Protein AF-A0A455U3W3-F1 (afdb_monomer)

Secondary structure (DSSP, 8-state):
--GGGG--S-----SSTTGGGGEEEEEETTSS-EEEEEEEEE--GGGGS-TTT---SSTTTTHHHHHHH-SSTTS-S-EEEEEEEEEE-TTPPP-TT--EEEEEPP-

Nearest PDB structures (foldseek):
  6fw2-assembly1_A  TM=8.239E-01  e=2.633E-04  Homo sapiens

Organism: NCBI:txid115553

Foldseek 3Di:
DDPCLQVDPDDDDDPDPPPQVFFQKKAFPVRLWIKGFDFWDADDCSSQADPVPRDRPDPCPPFVVQQVVCPPVVDDGRTDDTDIDTPDNVVGDDDPPGDIDTDGDDD

InterPro domains:
  IPR005302 Molybdenum cofactor sulfurase, C-terminal [PF03473] (1-99)
  IPR005302 Molybdenum cofactor sulfurase, C-terminal [PS51340] (1-103)
  IPR011037 Pyruvate kinase-like, insert domain superfamily [SSF50800] (3-60)

Solvent-accessible surface area (backbone atoms only — not comparable to full-atom values): 6811 Å² total; per-residue (Å²): 135,69,70,72,53,72,64,67,93,75,87,82,89,73,98,50,89,71,55,68,80,45,40,41,31,42,28,36,73,88,64,61,32,30,32,36,48,74,45,75,30,73,64,59,75,70,48,29,40,39,90,89,76,72,43,60,88,48,86,67,36,56,47,56,60,31,39,73,65,40,88,51,79,94,54,94,61,24,55,63,67,70,40,69,44,81,76,43,43,90,89,57,85,84,60,93,83,70,55,71,46,71,42,62,61,83,130

pLDDT: mean 94.95, std 6.32, range [51.38, 98.38]

Sequence (107 aa):
MPMNRFRPNIVVESNEAWAEDRWVTLNEQNGAFQLALRKPCKRCKITTIDQHTAVVPVPAEPLKTLVELNTQPSLKGAYFGQNATLTAGVGSVIRVGDRLLAASRGV

Radius of gyration: 15.39 Å; Cα contacts (8 Å, |Δi|>4): 155; chains: 1; bounding box: 33×36×37 Å

Mean predicted aligned error: 3.28 Å

Structure (mmCIF, N/CA/C/O backbone):
data_AF-A0A455U3W3-F1
#
_entry.id   AF-A0A455U3W3-F1
#
loop_
_atom_site.group_PDB
_atom_site.id
_atom_site.type_symbol
_atom_site.label_atom_id
_atom_site.label_alt_id
_atom_site.label_comp_id
_atom_site.label_asym_id
_atom_site.label_entity_id
_atom_site.label_seq_id
_atom_site.pdbx_PDB_ins_code
_atom_site.Cartn_x
_atom_site.Cartn_y
_atom_site.Cartn_z
_atom_site.occupancy
_atom_site.B_iso_or_equiv
_atom_site.auth_seq_id
_atom_site.auth_comp_id
_atom_site.auth_asym_id
_atom_site.auth_atom_id
_atom_site.pdbx_PDB_model_num
ATOM 1 N N . MET A 1 1 ? -2.150 -3.587 -16.193 1.00 81.25 1 MET A N 1
ATOM 2 C CA . MET A 1 1 ? -1.429 -4.583 -15.364 1.00 81.25 1 MET A CA 1
ATOM 3 C C . MET A 1 1 ? -2.286 -4.917 -14.146 1.00 81.25 1 MET A C 1
ATOM 5 O O . MET A 1 1 ? -2.835 -3.981 -13.578 1.00 81.25 1 MET A O 1
ATOM 9 N N . PRO A 1 2 ? -2.444 -6.195 -13.763 1.00 91.00 2 PRO A N 1
ATOM 10 C CA . PRO A 1 2 ? -3.311 -6.588 -12.648 1.00 91.00 2 PRO A CA 1
ATOM 11 C C . PRO A 1 2 ? -2.708 -6.272 -11.267 1.00 91.00 2 PRO A C 1
ATOM 13 O O . PRO A 1 2 ? -1.489 -6.285 -11.085 1.00 91.00 2 PRO A O 1
ATOM 16 N N . MET A 1 3 ? -3.573 -6.034 -10.273 1.00 93.44 3 MET A N 1
ATOM 17 C CA . MET A 1 3 ? -3.184 -5.653 -8.905 1.00 93.44 3 MET A CA 1
ATOM 18 C C . MET A 1 3 ? -2.389 -6.746 -8.169 1.00 93.44 3 MET A C 1
ATOM 20 O O . MET A 1 3 ? -1.509 -6.452 -7.356 1.00 93.44 3 MET A O 1
ATOM 24 N N . ASN A 1 4 ? -2.633 -8.019 -8.498 1.00 91.94 4 ASN A N 1
ATOM 25 C CA . ASN A 1 4 ? -1.896 -9.157 -7.940 1.00 91.94 4 ASN A CA 1
ATOM 26 C C . ASN A 1 4 ? -0.378 -9.071 -8.194 1.00 91.94 4 ASN A C 1
ATOM 28 O O . ASN A 1 4 ? 0.391 -9.644 -7.418 1.00 91.94 4 ASN A O 1
ATOM 32 N N . ARG A 1 5 ? 0.078 -8.297 -9.197 1.00 93.44 5 ARG A N 1
ATOM 33 C CA . ARG A 1 5 ? 1.503 -8.035 -9.447 1.00 93.44 5 ARG A CA 1
ATOM 34 C C . ARG A 1 5 ? 2.197 -7.414 -8.232 1.00 93.44 5 ARG A C 1
ATOM 36 O O . ARG A 1 5 ? 3.359 -7.721 -7.977 1.00 93.44 5 ARG A O 1
ATOM 43 N N . PHE A 1 6 ? 1.481 -6.605 -7.452 1.00 95.62 6 PHE A N 1
ATOM 44 C CA . PHE A 1 6 ? 1.993 -5.938 -6.251 1.00 95.62 6 PHE A CA 1
ATOM 45 C C . PHE A 1 6 ? 1.790 -6.740 -4.960 1.00 95.62 6 PHE A C 1
ATOM 47 O O . PHE A 1 6 ? 2.200 -6.284 -3.891 1.00 95.62 6 PHE A O 1
ATOM 54 N N . ARG A 1 7 ? 1.183 -7.932 -5.055 1.00 95.69 7 ARG A N 1
ATOM 55 C CA . ARG A 1 7 ? 0.950 -8.870 -3.946 1.00 95.69 7 ARG A CA 1
ATOM 56 C C . ARG A 1 7 ? 0.312 -8.228 -2.693 1.00 95.69 7 ARG A C 1
ATOM 58 O O . ARG A 1 7 ? 0.829 -8.440 -1.595 1.00 95.69 7 ARG A O 1
ATOM 65 N N . PRO A 1 8 ? -0.759 -7.420 -2.818 1.00 97.12 8 PRO A N 1
ATOM 66 C CA . PRO A 1 8 ? -1.448 -6.896 -1.643 1.00 97.12 8 PRO A CA 1
ATOM 67 C C . PRO A 1 8 ? -2.228 -8.002 -0.921 1.00 97.12 8 PRO A C 1
ATOM 69 O O . PRO A 1 8 ? -2.616 -8.998 -1.529 1.00 97.12 8 PRO A O 1
ATOM 72 N N . ASN A 1 9 ? -2.501 -7.792 0.367 1.00 97.06 9 ASN A N 1
ATOM 73 C CA . ASN A 1 9 ? -3.459 -8.609 1.117 1.00 97.06 9 ASN A CA 1
ATOM 74 C C . ASN A 1 9 ? -4.877 -8.030 1.055 1.00 97.06 9 ASN A C 1
ATOM 76 O O . ASN A 1 9 ? -5.842 -8.781 0.999 1.00 97.06 9 ASN A O 1
ATOM 80 N N . ILE A 1 10 ? -4.991 -6.699 1.060 1.00 96.75 10 ILE A N 1
ATOM 81 C CA . ILE A 1 10 ? -6.253 -5.958 1.024 1.00 96.75 10 ILE A CA 1
ATOM 82 C C . ILE A 1 10 ? -6.150 -4.938 -0.108 1.00 96.75 10 ILE A C 1
ATOM 84 O O . ILE A 1 10 ? -5.145 -4.235 -0.221 1.00 96.75 10 ILE A O 1
ATOM 88 N N . VAL A 1 11 ? -7.183 -4.876 -0.945 1.00 97.19 11 VAL A N 1
ATOM 89 C CA . VAL A 1 11 ? -7.341 -3.861 -1.990 1.00 97.19 11 VAL A CA 1
ATOM 90 C C . VAL A 1 11 ? -8.555 -3.026 -1.620 1.00 97.19 11 VAL A C 1
ATOM 92 O O . VAL A 1 11 ? -9.624 -3.577 -1.372 1.00 97.19 11 VAL A O 1
ATOM 95 N N . VAL A 1 12 ? -8.368 -1.711 -1.552 1.00 96.44 12 VAL A N 1
ATOM 96 C CA . VAL A 1 12 ? -9.415 -0.754 -1.187 1.00 96.44 12 VAL A CA 1
ATOM 97 C C . VAL A 1 12 ? -9.798 0.028 -2.434 1.00 96.44 12 VAL A C 1
ATOM 99 O O . VAL A 1 12 ? -8.930 0.567 -3.119 1.00 96.44 12 VAL A O 1
ATOM 102 N N . GLU A 1 13 ? -11.090 0.072 -2.737 1.00 96.19 13 GLU A N 1
ATOM 103 C CA . GLU A 1 13 ? -11.626 0.928 -3.791 1.00 96.19 13 GLU A CA 1
ATOM 104 C C . GLU A 1 13 ? -11.708 2.376 -3.292 1.00 96.19 13 GLU A C 1
ATOM 106 O O . GLU A 1 13 ? -12.148 2.634 -2.170 1.00 96.19 13 GLU A O 1
ATOM 111 N N . SER A 1 14 ? -11.272 3.329 -4.117 1.00 94.06 14 SER A N 1
ATOM 112 C CA . SER A 1 14 ? -11.391 4.758 -3.827 1.00 94.06 14 SER A CA 1
ATOM 113 C C . SER A 1 14 ? -11.493 5.571 -5.119 1.00 94.06 14 SER A C 1
ATOM 115 O O . SER A 1 14 ? -11.069 5.112 -6.179 1.00 94.06 14 SER A O 1
ATOM 117 N N . ASN A 1 15 ? -12.037 6.785 -5.021 1.00 94.38 15 ASN A N 1
ATOM 118 C CA . ASN A 1 15 ? -12.241 7.680 -6.167 1.00 94.38 15 ASN A CA 1
ATOM 119 C C . ASN A 1 15 ? -11.017 8.554 -6.489 1.00 94.38 15 ASN A C 1
ATOM 121 O O . ASN A 1 15 ? -11.061 9.346 -7.426 1.00 94.38 15 ASN A O 1
ATOM 125 N N . GLU A 1 16 ? -9.943 8.448 -5.707 1.00 94.31 16 GLU A N 1
ATOM 126 C CA . GLU A 1 16 ? -8.746 9.272 -5.849 1.00 94.31 16 GLU A CA 1
ATOM 127 C C . GLU A 1 16 ? -7.511 8.382 -5.956 1.00 94.31 16 GLU A C 1
ATOM 129 O O . GLU A 1 16 ? -7.305 7.460 -5.167 1.00 94.31 16 GLU A O 1
ATOM 134 N N . ALA A 1 17 ? -6.672 8.658 -6.951 1.00 93.25 17 ALA A N 1
ATOM 135 C CA . ALA A 1 17 ? -5.439 7.914 -7.130 1.00 93.25 17 ALA A CA 1
ATOM 136 C C . ALA A 1 17 ? -4.479 8.184 -5.959 1.00 93.25 17 ALA A C 1
ATOM 138 O O . ALA A 1 17 ? -4.286 9.331 -5.560 1.00 93.25 17 ALA A O 1
ATOM 139 N N . TRP A 1 18 ? -3.873 7.120 -5.425 1.00 93.62 18 TRP A N 1
ATOM 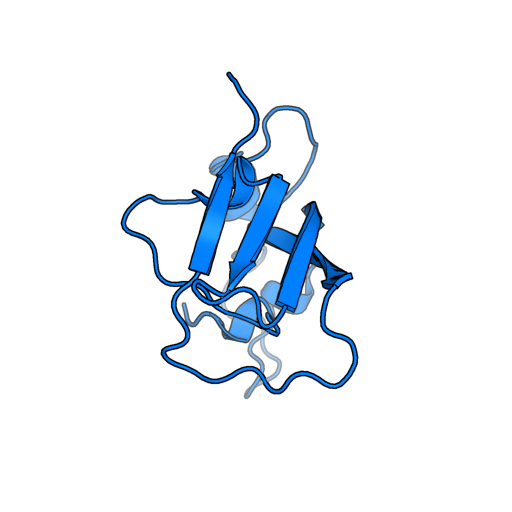140 C CA . TRP A 1 18 ? -2.936 7.174 -4.293 1.00 93.62 18 TRP A CA 1
ATOM 141 C C . TRP A 1 18 ? -3.518 7.781 -3.011 1.00 93.62 18 TRP A C 1
ATOM 143 O O . TRP A 1 18 ? -2.775 8.294 -2.172 1.00 93.6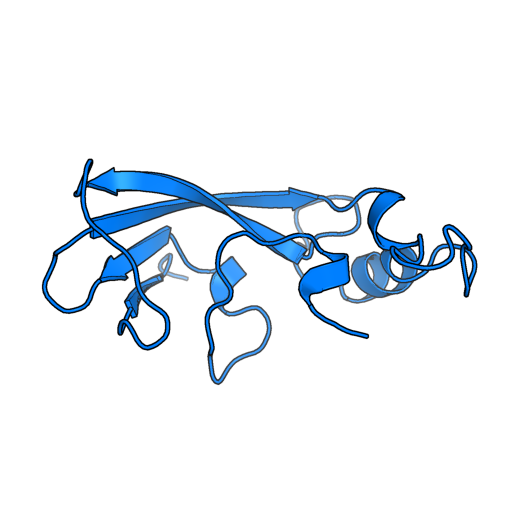2 18 TRP A O 1
ATOM 153 N N . ALA A 1 19 ? -4.841 7.715 -2.822 1.00 94.69 19 ALA A N 1
ATOM 154 C CA . ALA A 1 19 ? -5.492 8.200 -1.608 1.00 94.69 19 ALA A CA 1
ATOM 155 C C . ALA A 1 19 ? -4.854 7.618 -0.331 1.00 94.69 19 ALA A C 1
ATOM 157 O O . ALA A 1 19 ? -4.744 8.319 0.680 1.00 94.69 19 ALA A O 1
ATOM 158 N N . GLU A 1 20 ? -4.368 6.374 -0.399 1.00 94.94 20 GLU A N 1
ATOM 159 C CA . GLU A 1 20 ? -3.728 5.673 0.709 1.00 94.94 20 GLU A CA 1
ATOM 160 C C . GLU A 1 20 ? -2.458 6.334 1.235 1.00 94.94 20 GLU A C 1
ATOM 162 O O . GLU A 1 20 ? -2.118 6.156 2.405 1.00 94.94 20 GLU A O 1
ATOM 167 N N . ASP A 1 21 ? -1.787 7.144 0.419 1.00 93.88 21 ASP A N 1
ATOM 168 C CA . ASP A 1 21 ? -0.548 7.815 0.800 1.00 93.88 21 ASP A CA 1
ATOM 169 C C . ASP A 1 21 ? -0.769 8.883 1.885 1.00 93.88 21 ASP A C 1
ATOM 171 O O . ASP A 1 21 ? 0.170 9.249 2.596 1.00 93.88 21 ASP A O 1
ATOM 175 N N . ARG A 1 22 ? -2.017 9.338 2.070 1.00 93.25 22 ARG A N 1
ATOM 176 C CA . ARG A 1 22 ? -2.402 10.328 3.090 1.00 93.25 22 ARG A CA 1
ATOM 177 C C . ARG A 1 22 ? -3.097 9.718 4.307 1.00 93.25 22 ARG A C 1
ATOM 179 O O . ARG A 1 22 ? -3.328 10.429 5.289 1.00 93.25 22 ARG A O 1
ATOM 186 N N . TRP A 1 23 ? -3.443 8.432 4.273 1.00 95.50 23 TRP A N 1
ATOM 187 C CA . TRP A 1 23 ? -4.179 7.790 5.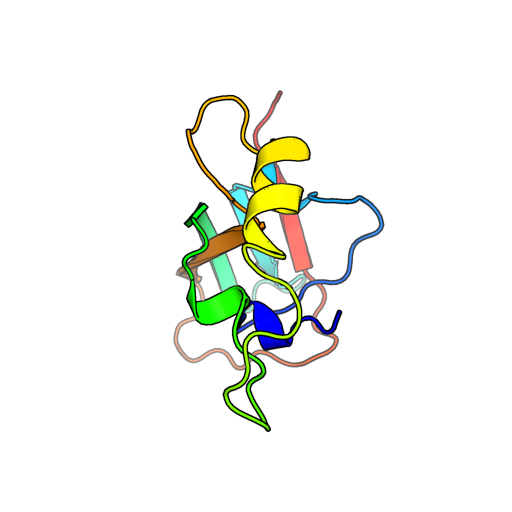360 1.00 95.50 23 TRP A CA 1
ATOM 188 C C . TRP A 1 23 ? -3.277 7.500 6.569 1.00 95.50 23 TRP A C 1
ATOM 190 O O . TRP A 1 23 ? -2.116 7.109 6.453 1.00 95.50 23 TRP A O 1
ATOM 200 N N . VAL A 1 24 ? -3.836 7.677 7.762 1.00 96.88 24 VAL A N 1
ATOM 201 C CA . VAL A 1 24 ? -3.254 7.286 9.055 1.00 96.88 24 VAL A CA 1
ATOM 202 C C . VAL A 1 24 ? -3.873 5.984 9.526 1.00 96.88 24 VAL A C 1
ATOM 204 O O . VAL A 1 24 ? -3.158 5.071 9.939 1.00 96.88 24 VAL A O 1
ATOM 207 N N . THR A 1 25 ? -5.199 5.885 9.452 1.00 97.69 25 THR A N 1
ATOM 208 C CA . THR A 1 25 ? -5.941 4.684 9.833 1.00 97.69 25 THR A CA 1
ATOM 209 C C . THR A 1 25 ? -7.042 4.375 8.832 1.00 97.69 25 THR A C 1
ATOM 211 O O . THR A 1 25 ? -7.585 5.269 8.186 1.00 97.69 25 THR A O 1
ATOM 214 N N . LEU A 1 26 ? -7.369 3.091 8.726 1.00 97.50 26 LEU A N 1
ATOM 215 C CA . LEU A 1 26 ? -8.577 2.575 8.098 1.00 97.50 26 LEU A CA 1
ATOM 216 C C . LEU A 1 26 ? -9.395 1.884 9.181 1.00 97.50 26 LEU A C 1
ATOM 218 O O . LEU A 1 26 ? -8.929 0.933 9.810 1.00 97.50 26 LEU A O 1
ATOM 222 N N . ASN A 1 27 ? -10.600 2.385 9.404 1.00 97.81 27 ASN A N 1
ATOM 223 C CA . ASN A 1 27 ? -11.535 1.873 10.395 1.00 97.81 27 ASN A CA 1
ATOM 224 C C . ASN A 1 27 ? -12.672 1.196 9.651 1.00 97.81 27 ASN A C 1
ATOM 226 O O . ASN A 1 27 ? -13.188 1.772 8.696 1.00 97.81 27 ASN A O 1
ATOM 230 N N . GLU A 1 28 ? -13.083 0.007 10.071 1.00 97.62 28 GLU A N 1
ATOM 231 C CA . GLU A 1 28 ? -14.355 -0.531 9.595 1.00 97.62 28 GLU A CA 1
ATOM 232 C C . GLU A 1 28 ? -15.499 0.360 10.104 1.00 97.62 28 GLU A C 1
ATOM 234 O O . GLU A 1 28 ? -15.446 0.862 11.229 1.00 97.62 28 GLU A O 1
ATOM 239 N N . GLN A 1 29 ? -16.495 0.618 9.254 1.00 96.88 29 GLN A N 1
ATOM 240 C CA . GLN A 1 29 ? -17.548 1.611 9.490 1.00 96.88 29 GLN A CA 1
ATOM 241 C C . GLN A 1 29 ? -18.305 1.408 10.813 1.00 96.88 29 GLN A C 1
ATOM 243 O O . GLN A 1 29 ? -18.694 2.392 11.440 1.00 96.88 29 GLN A O 1
ATOM 248 N N . ASN A 1 30 ? -18.498 0.160 11.243 1.00 95.75 30 ASN A N 1
ATOM 249 C CA . ASN A 1 30 ? -19.199 -0.199 12.476 1.00 95.75 30 ASN A CA 1
ATOM 250 C C . ASN A 1 30 ? -18.246 -0.468 13.654 1.00 95.75 30 ASN A C 1
ATOM 252 O O . ASN A 1 30 ? -18.685 -0.885 14.725 1.00 95.75 30 ASN A O 1
ATOM 256 N N . GLY A 1 31 ? -16.944 -0.225 13.478 1.00 95.88 31 GLY A N 1
ATOM 257 C CA . GLY A 1 31 ? -15.933 -0.363 14.521 1.00 95.88 31 GLY A CA 1
ATOM 258 C C . GLY A 1 31 ? -15.433 -1.792 14.749 1.00 95.88 31 GLY A C 1
ATOM 259 O O . GLY A 1 31 ? -14.810 -2.045 15.779 1.00 95.88 31 GLY A O 1
ATOM 260 N N . ALA A 1 32 ? -15.663 -2.729 13.821 1.00 97.56 32 ALA A N 1
ATOM 261 C CA . ALA A 1 32 ? -15.257 -4.127 14.003 1.00 97.56 32 ALA A CA 1
ATOM 262 C C . ALA A 1 32 ? -13.730 -4.322 14.069 1.00 97.56 32 ALA A C 1
ATOM 264 O O . ALA A 1 32 ? -13.240 -5.226 14.753 1.00 97.56 32 ALA A O 1
ATOM 265 N N . PHE A 1 33 ? -12.965 -3.504 13.344 1.00 98.12 33 PHE A N 1
ATOM 266 C CA . PHE A 1 33 ? -11.504 -3.512 13.374 1.00 98.12 33 PHE A CA 1
ATOM 267 C C . PHE A 1 33 ? -10.920 -2.159 12.960 1.00 98.12 33 PHE A C 1
ATOM 269 O O . PHE A 1 33 ? -11.580 -1.332 12.326 1.00 98.12 33 PHE A O 1
ATOM 276 N N . GLN A 1 34 ? -9.641 -1.965 13.282 1.00 98.38 34 GLN A N 1
ATOM 277 C CA . GLN A 1 34 ? -8.860 -0.812 12.846 1.00 98.38 34 GLN A CA 1
ATOM 278 C C . GLN A 1 34 ? -7.476 -1.247 12.363 1.00 98.38 34 GLN A C 1
ATOM 280 O O . GLN A 1 34 ? -6.763 -1.989 13.042 1.00 98.38 34 GLN A O 1
ATOM 285 N N . LEU A 1 35 ? -7.079 -0.731 11.201 1.00 98.31 35 LEU A N 1
ATOM 286 C CA . LEU A 1 35 ? -5.735 -0.847 10.651 1.00 98.31 35 LEU A CA 1
ATOM 287 C C . LEU A 1 35 ? -5.036 0.511 10.726 1.00 98.31 35 LEU A C 1
ATOM 289 O O . LEU A 1 35 ? -5.540 1.501 10.201 1.00 98.31 35 LEU A O 1
ATOM 293 N N . ALA A 1 36 ? -3.846 0.559 11.317 1.00 98.06 36 ALA A N 1
ATOM 294 C CA . ALA A 1 36 ? -2.972 1.726 11.245 1.00 98.06 36 ALA A CA 1
ATOM 295 C C . ALA A 1 36 ? -1.995 1.587 10.073 1.00 98.06 36 ALA A C 1
ATOM 297 O O . ALA A 1 36 ? -1.247 0.607 10.000 1.00 98.06 36 ALA A O 1
ATOM 298 N N . LEU A 1 37 ? -1.962 2.582 9.184 1.00 97.19 37 LEU A N 1
ATOM 299 C CA . LEU A 1 37 ? -1.006 2.659 8.084 1.00 97.19 37 LEU A CA 1
ATOM 300 C C . LEU A 1 37 ? 0.340 3.135 8.632 1.00 97.19 37 LEU A C 1
ATOM 302 O O . LEU A 1 37 ? 0.444 4.166 9.297 1.00 97.19 37 LEU A O 1
ATOM 306 N N . ARG A 1 38 ? 1.388 2.347 8.389 1.00 95.75 38 ARG A N 1
ATOM 307 C CA . ARG A 1 38 ? 2.711 2.554 8.988 1.00 95.75 38 ARG A CA 1
ATOM 308 C C . ARG A 1 38 ? 3.680 3.235 8.044 1.00 95.75 38 ARG A C 1
ATOM 310 O O . ARG A 1 38 ? 4.336 4.196 8.434 1.00 95.75 38 ARG A O 1
ATOM 317 N N . LYS A 1 39 ? 3.821 2.702 6.832 1.00 95.06 39 LYS A N 1
ATOM 318 C CA . LYS A 1 39 ? 4.798 3.203 5.863 1.00 95.06 39 LYS A CA 1
ATOM 319 C C . LYS A 1 39 ? 4.444 2.821 4.424 1.00 95.06 39 LYS A C 1
ATOM 321 O O . LYS A 1 39 ? 3.980 1.689 4.213 1.00 95.06 39 LYS A O 1
ATOM 326 N N . PRO A 1 40 ? 4.815 3.664 3.446 1.00 97.12 40 PRO A N 1
ATOM 327 C CA . PRO A 1 40 ? 4.756 3.309 2.036 1.00 97.12 40 PRO A CA 1
ATOM 328 C C . PRO A 1 40 ? 5.539 2.028 1.743 1.00 97.12 40 PRO A C 1
ATOM 330 O O . PRO A 1 40 ? 6.609 1.774 2.312 1.00 97.12 40 PRO A O 1
ATOM 333 N N . CYS A 1 41 ? 5.010 1.190 0.855 1.00 97.69 41 CYS A N 1
ATOM 334 C CA . CYS A 1 41 ? 5.650 -0.061 0.477 1.00 97.69 41 CYS A CA 1
ATOM 335 C C . CYS A 1 41 ? 6.601 0.157 -0.703 1.00 97.69 41 CYS A C 1
ATOM 337 O O . CYS A 1 41 ? 6.173 0.352 -1.844 1.00 97.69 41 CYS A O 1
ATOM 339 N N . LYS A 1 42 ? 7.910 0.109 -0.423 1.00 97.56 42 LYS A N 1
ATOM 340 C CA . LYS A 1 42 ? 8.938 0.128 -1.467 1.00 97.56 42 LYS A CA 1
ATOM 341 C C . LYS A 1 42 ? 8.850 -1.153 -2.287 1.00 97.56 42 LYS A C 1
ATOM 343 O O . LYS A 1 42 ? 8.917 -2.253 -1.736 1.00 97.56 42 LYS A O 1
ATOM 348 N N . ARG A 1 43 ? 8.731 -1.018 -3.603 1.00 97.81 43 ARG A N 1
ATOM 349 C CA . ARG A 1 43 ? 8.617 -2.152 -4.520 1.00 97.81 43 ARG A CA 1
ATOM 350 C C . ARG A 1 43 ? 9.990 -2.625 -4.978 1.00 97.81 43 ARG A C 1
ATOM 352 O O . ARG A 1 43 ? 10.920 -1.841 -5.156 1.00 97.81 43 ARG A O 1
ATOM 359 N N . CYS A 1 44 ? 10.119 -3.940 -5.112 1.00 95.38 44 CYS A N 1
ATOM 360 C CA . CYS A 1 44 ? 11.336 -4.616 -5.546 1.00 95.38 44 CYS A CA 1
ATOM 361 C C . CYS A 1 44 ? 11.097 -5.337 -6.876 1.00 95.38 44 CYS A C 1
ATOM 363 O O . CYS A 1 44 ? 9.967 -5.411 -7.356 1.00 95.38 44 CYS A O 1
ATOM 365 N N . LYS A 1 45 ? 12.154 -5.935 -7.442 1.00 95.88 45 LYS A N 1
ATOM 366 C CA . LYS A 1 45 ? 12.120 -6.627 -8.744 1.00 95.88 45 LYS A CA 1
ATOM 367 C C . LYS A 1 45 ? 11.027 -7.690 -8.891 1.00 95.88 45 LYS A C 1
ATOM 369 O O . LYS A 1 45 ? 10.671 -8.038 -10.003 1.00 95.88 45 LYS A O 1
ATOM 374 N N . ILE A 1 46 ? 10.475 -8.211 -7.795 1.00 95.69 46 ILE A N 1
ATOM 375 C CA . ILE A 1 46 ? 9.395 -9.204 -7.855 1.00 95.69 46 ILE A CA 1
ATOM 376 C C . ILE A 1 46 ? 8.183 -8.674 -8.632 1.00 95.69 46 ILE A C 1
ATOM 378 O O . ILE A 1 46 ? 7.518 -9.444 -9.317 1.00 95.69 46 ILE A O 1
ATOM 382 N N . THR A 1 47 ? 7.923 -7.364 -8.608 1.00 96.06 47 THR A N 1
ATOM 383 C CA . THR A 1 47 ? 6.820 -6.774 -9.378 1.00 96.06 47 THR A CA 1
ATOM 384 C C . THR A 1 47 ? 7.074 -6.746 -10.887 1.00 96.06 47 THR A C 1
ATOM 386 O O . THR A 1 47 ? 6.143 -6.459 -11.630 1.00 96.06 47 THR A O 1
ATOM 389 N N . THR A 1 48 ? 8.295 -7.021 -11.362 1.00 96.06 48 THR A N 1
ATOM 390 C CA . THR A 1 48 ? 8.625 -7.058 -12.800 1.00 96.06 48 THR A CA 1
ATOM 391 C C . THR A 1 48 ? 8.452 -8.449 -13.408 1.00 96.06 48 THR A C 1
ATOM 393 O O . THR A 1 48 ? 8.581 -8.613 -14.617 1.00 96.06 48 THR A O 1
ATOM 396 N N . ILE A 1 49 ? 8.192 -9.462 -12.578 1.00 94.69 49 ILE A N 1
ATOM 397 C CA . ILE A 1 49 ? 8.118 -10.864 -12.987 1.00 94.69 49 ILE A CA 1
ATOM 398 C C . ILE A 1 49 ? 6.655 -11.241 -13.197 1.00 94.69 49 ILE A C 1
ATOM 400 O O . ILE A 1 49 ? 5.792 -10.973 -12.351 1.00 94.69 49 ILE A O 1
ATOM 404 N N . ASP A 1 50 ? 6.371 -11.885 -14.323 1.00 92.69 50 ASP A N 1
ATOM 405 C CA . ASP A 1 50 ? 5.084 -12.511 -14.534 1.00 92.69 50 ASP A CA 1
ATOM 406 C C . ASP A 1 50 ? 4.898 -13.732 -13.628 1.00 92.69 50 ASP A C 1
ATOM 408 O O . ASP A 1 50 ? 5.715 -14.647 -13.630 1.00 92.69 50 ASP A O 1
ATOM 412 N N . GLN A 1 51 ? 3.830 -13.746 -12.827 1.00 91.12 51 GLN A N 1
ATOM 413 C CA . GLN A 1 51 ? 3.627 -14.788 -11.816 1.00 91.12 51 GLN A CA 1
ATOM 414 C C . GLN A 1 51 ? 3.245 -16.145 -12.418 1.00 91.12 51 GLN A C 1
ATOM 416 O O . GLN A 1 51 ? 3.416 -17.155 -11.743 1.00 91.12 51 GLN A O 1
ATOM 421 N N . HIS A 1 52 ? 2.742 -16.181 -13.655 1.00 92.25 52 HIS A N 1
ATOM 422 C CA . HIS A 1 52 ? 2.373 -17.424 -14.325 1.00 92.25 52 HIS A CA 1
ATOM 423 C C . HIS A 1 52 ? 3.520 -17.975 -15.168 1.00 92.25 52 HIS A C 1
ATOM 425 O O . HIS A 1 52 ? 3.720 -19.185 -15.195 1.00 92.25 52 HIS A O 1
ATOM 431 N N . THR A 1 53 ? 4.283 -17.106 -15.837 1.00 94.44 53 THR A N 1
ATOM 432 C CA . THR A 1 53 ? 5.331 -17.543 -16.779 1.00 94.44 53 THR A CA 1
ATOM 433 C C . THR A 1 53 ? 6.752 -17.434 -16.233 1.00 94.44 53 THR A C 1
ATOM 435 O O . THR A 1 53 ? 7.678 -17.939 -16.859 1.00 94.44 53 THR A O 1
ATOM 438 N N . ALA A 1 54 ? 6.948 -16.767 -15.091 1.00 95.12 54 ALA A N 1
ATOM 439 C CA . ALA A 1 54 ? 8.252 -16.416 -14.520 1.00 95.12 54 ALA A CA 1
ATOM 440 C C . ALA A 1 54 ? 9.145 -15.536 -15.424 1.00 95.12 54 ALA A C 1
ATOM 442 O O . ALA A 1 54 ? 10.314 -15.305 -15.112 1.00 95.12 54 ALA A O 1
ATOM 443 N N . VAL A 1 55 ? 8.602 -14.998 -16.519 1.00 96.06 55 VAL A N 1
ATOM 444 C CA . VAL A 1 55 ? 9.319 -14.116 -17.448 1.00 96.06 55 VAL A CA 1
ATOM 445 C C . VAL A 1 55 ? 9.235 -12.667 -16.975 1.00 96.06 55 VAL A C 1
ATOM 447 O O . VAL A 1 55 ? 8.258 -12.264 -16.350 1.00 96.06 55 VAL A O 1
ATOM 450 N N . VAL A 1 56 ? 10.247 -11.861 -17.299 1.00 96.50 56 VAL A N 1
ATOM 451 C CA . VAL A 1 56 ? 10.185 -10.395 -17.203 1.00 96.50 56 VAL A CA 1
ATOM 452 C C . VAL A 1 56 ? 9.727 -9.855 -18.563 1.00 96.50 56 VAL A C 1
ATOM 454 O O . VAL A 1 56 ? 10.533 -9.861 -19.491 1.00 96.50 56 VAL A O 1
ATOM 457 N N . PRO A 1 57 ? 8.459 -9.422 -18.728 1.00 93.50 57 PRO A N 1
ATOM 458 C CA . PRO A 1 57 ? 7.928 -9.075 -20.050 1.00 93.50 57 PRO A CA 1
ATOM 459 C C . PRO A 1 57 ? 8.552 -7.798 -20.612 1.00 93.50 57 PRO A C 1
ATOM 461 O O . PRO A 1 57 ? 8.784 -7.690 -21.811 1.00 93.50 57 PRO A O 1
ATOM 464 N N . VAL A 1 58 ? 8.819 -6.831 -19.730 1.00 95.38 58 VAL A N 1
ATOM 465 C CA . VAL A 1 58 ? 9.445 -5.552 -20.063 1.00 95.38 58 VAL A CA 1
ATOM 466 C C . VAL A 1 58 ? 10.534 -5.271 -19.025 1.00 95.38 58 VAL A C 1
ATOM 468 O O . VAL A 1 58 ? 10.233 -5.249 -17.827 1.00 95.38 58 VAL A O 1
ATOM 471 N N . PRO A 1 59 ? 11.799 -5.080 -19.439 1.00 95.75 59 PRO A N 1
ATOM 472 C CA . PRO A 1 59 ? 12.888 -4.786 -18.515 1.00 95.75 59 PRO A CA 1
ATOM 473 C C . PRO A 1 59 ? 12.590 -3.569 -17.632 1.00 95.75 59 PRO A C 1
ATOM 475 O O . PRO A 1 59 ? 12.115 -2.547 -18.113 1.00 95.75 59 PRO A O 1
ATOM 478 N N . ALA A 1 60 ? 12.896 -3.684 -16.337 1.00 95.62 60 ALA A N 1
ATOM 479 C CA . ALA A 1 60 ? 12.711 -2.650 -15.309 1.00 95.62 60 ALA A CA 1
ATOM 480 C C . ALA A 1 60 ? 11.265 -2.176 -15.033 1.00 95.62 60 ALA A C 1
ATOM 482 O O . ALA A 1 60 ? 11.058 -1.454 -14.056 1.00 95.62 60 ALA A O 1
ATOM 483 N N . GLU A 1 61 ? 10.254 -2.605 -15.790 1.00 96.81 61 GLU A N 1
ATOM 484 C CA . GLU A 1 61 ? 8.857 -2.245 -15.520 1.00 96.81 61 GLU A CA 1
ATOM 485 C C . GLU A 1 61 ? 8.181 -3.229 -14.560 1.00 96.81 61 GLU A C 1
ATOM 487 O O . GLU A 1 61 ? 8.430 -4.433 -14.639 1.00 96.81 61 GLU A O 1
ATOM 492 N N . PRO A 1 62 ? 7.317 -2.761 -13.637 1.00 96.69 62 PRO A N 1
ATOM 493 C CA . PRO A 1 62 ? 6.770 -1.401 -13.505 1.00 96.69 62 PRO A CA 1
ATOM 494 C C . PRO A 1 62 ? 7.606 -0.455 -12.618 1.00 96.69 62 PRO A C 1
ATOM 496 O O . PRO A 1 62 ? 7.127 0.604 -12.218 1.00 96.69 62 PRO A O 1
ATOM 499 N N . LEU A 1 63 ? 8.821 -0.842 -12.209 1.00 97.88 63 LEU A N 1
ATOM 500 C CA . LEU A 1 63 ? 9.592 -0.067 -11.229 1.00 97.88 63 LEU A CA 1
ATOM 501 C C . LEU A 1 63 ? 10.030 1.289 -11.778 1.00 97.88 63 LEU A C 1
ATOM 503 O O . LEU A 1 63 ? 9.982 2.267 -11.037 1.00 97.88 63 LEU A O 1
ATOM 507 N N . LYS A 1 64 ? 10.432 1.350 -13.051 1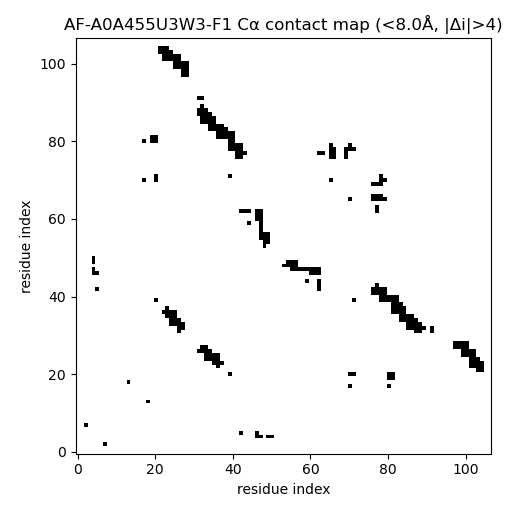.00 97.94 64 LYS A N 1
ATOM 508 C CA . LYS A 1 64 ? 10.797 2.607 -13.708 1.00 97.94 64 LYS A CA 1
ATOM 509 C C . LYS A 1 64 ? 9.612 3.578 -13.719 1.00 97.94 64 LYS A C 1
ATOM 511 O O . LYS A 1 64 ? 9.753 4.680 -13.197 1.00 97.94 64 LYS A O 1
ATOM 516 N N . THR A 1 65 ? 8.439 3.130 -14.169 1.00 97.31 65 THR A N 1
ATOM 517 C CA . THR A 1 65 ? 7.213 3.945 -14.137 1.00 97.31 65 THR A CA 1
ATOM 518 C C . THR A 1 65 ? 6.888 4.447 -12.723 1.00 97.31 65 THR A C 1
ATOM 520 O O . THR A 1 65 ? 6.588 5.620 -12.530 1.00 97.31 65 THR A O 1
ATOM 523 N N . LEU A 1 66 ? 6.979 3.593 -11.696 1.00 97.38 66 LEU A N 1
ATOM 524 C CA . LEU A 1 66 ? 6.702 4.010 -10.313 1.00 97.38 66 LEU A CA 1
ATOM 525 C C . LEU A 1 66 ? 7.693 5.055 -9.778 1.00 97.38 66 LEU A C 1
ATOM 527 O O . LEU A 1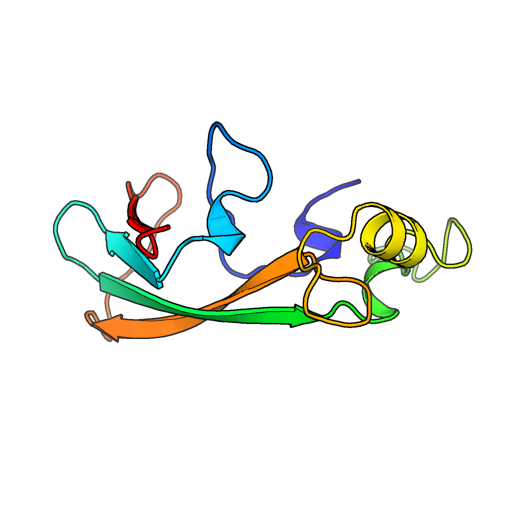 66 ? 7.303 5.897 -8.972 1.00 97.38 66 LEU A O 1
ATOM 531 N N . VAL A 1 67 ? 8.962 5.000 -10.195 1.00 97.81 67 VAL A N 1
ATOM 532 C CA . VAL A 1 67 ? 9.949 6.038 -9.855 1.00 97.81 67 VAL A CA 1
ATOM 533 C C . VAL A 1 67 ? 9.582 7.362 -10.520 1.00 97.81 67 VAL A C 1
ATOM 535 O O . VAL A 1 67 ? 9.659 8.397 -9.868 1.00 97.81 67 VAL A O 1
ATOM 538 N N . GLU A 1 68 ? 9.164 7.333 -11.785 1.00 97.62 68 GLU A N 1
ATOM 539 C CA . GLU A 1 68 ? 8.769 8.530 -12.537 1.00 97.62 68 GLU A CA 1
ATOM 540 C C . GLU A 1 68 ? 7.500 9.183 -11.969 1.00 97.62 68 GLU A C 1
ATOM 542 O O . GLU A 1 68 ? 7.439 10.406 -11.868 1.00 97.62 68 GLU A O 1
ATOM 547 N N . LEU A 1 69 ? 6.522 8.384 -11.526 1.00 96.12 69 LEU A N 1
ATOM 548 C CA . LEU A 1 69 ? 5.308 8.886 -10.869 1.00 96.12 69 LEU A CA 1
ATOM 549 C C . LEU A 1 69 ? 5.585 9.547 -9.510 1.00 96.12 69 LEU A C 1
ATOM 551 O O . LEU A 1 69 ? 4.820 10.410 -9.093 1.00 96.12 69 LEU A O 1
ATOM 555 N N . ASN A 1 70 ? 6.656 9.137 -8.820 1.00 95.44 70 ASN A N 1
ATOM 556 C CA . ASN A 1 70 ? 7.175 9.754 -7.597 1.00 95.44 70 ASN A CA 1
ATOM 557 C C . ASN A 1 70 ? 6.106 10.135 -6.545 1.00 95.44 70 ASN A C 1
ATOM 559 O O . ASN A 1 70 ? 6.127 11.231 -5.983 1.00 95.44 70 ASN A O 1
ATOM 563 N N . THR A 1 71 ? 5.175 9.223 -6.247 1.00 94.19 71 THR A N 1
ATOM 564 C CA . THR A 1 71 ? 4.049 9.489 -5.322 1.00 94.19 71 THR A CA 1
ATOM 565 C C . THR A 1 71 ? 4.503 9.749 -3.881 1.00 94.19 71 THR A C 1
ATOM 567 O O . THR A 1 71 ? 3.763 10.296 -3.071 1.00 94.19 71 THR A O 1
ATOM 570 N N . GLN A 1 72 ? 5.750 9.390 -3.565 1.00 94.88 72 GLN A N 1
ATOM 571 C CA . GLN A 1 72 ? 6.402 9.595 -2.277 1.00 94.88 72 GLN A CA 1
ATOM 572 C C . GLN A 1 72 ? 7.637 10.493 -2.451 1.00 94.88 72 GLN A C 1
ATOM 574 O O . GLN A 1 72 ? 8.763 9.997 -2.384 1.00 94.88 72 GLN A O 1
ATOM 579 N N . PRO A 1 73 ? 7.464 11.812 -2.656 1.00 93.12 73 PRO A N 1
ATOM 580 C CA . PRO A 1 73 ? 8.545 12.707 -3.080 1.00 93.12 73 PRO A CA 1
ATOM 581 C C . PRO A 1 73 ? 9.676 12.861 -2.054 1.00 93.12 73 PRO A C 1
ATOM 583 O O . PRO A 1 73 ? 10.795 13.224 -2.410 1.00 93.12 73 PRO A O 1
ATOM 586 N N . SER A 1 74 ? 9.410 12.570 -0.779 1.00 94.00 74 SER A N 1
ATOM 587 C CA . SER A 1 74 ? 10.414 12.580 0.289 1.00 94.00 74 SER A CA 1
ATOM 588 C C . SER A 1 74 ? 11.261 11.302 0.350 1.00 94.00 74 SER A C 1
ATOM 590 O O . SER A 1 74 ? 12.217 11.236 1.125 1.00 94.00 74 SER A O 1
ATOM 592 N N . LEU A 1 75 ? 10.938 10.277 -0.447 1.00 95.38 75 LEU A N 1
ATOM 593 C CA . LEU A 1 75 ? 11.575 8.963 -0.417 1.00 95.38 75 LEU A CA 1
ATOM 594 C C . LEU A 1 75 ? 12.203 8.611 -1.771 1.00 95.38 75 LEU A C 1
ATOM 596 O O . LEU A 1 75 ? 11.675 8.913 -2.833 1.00 95.38 75 LEU A O 1
ATOM 600 N N . LYS A 1 76 ? 13.334 7.893 -1.748 1.00 95.38 76 LYS A N 1
ATOM 601 C CA . LYS A 1 76 ? 14.004 7.421 -2.972 1.00 95.38 76 LYS A CA 1
ATOM 602 C C . LYS A 1 76 ? 13.572 6.004 -3.360 1.00 95.38 76 LYS A C 1
ATOM 604 O O . LYS A 1 76 ? 13.884 5.027 -2.661 1.00 95.38 76 LYS A O 1
ATOM 609 N N . GLY A 1 77 ? 12.955 5.874 -4.533 1.00 95.88 77 GLY A N 1
ATOM 610 C CA . GLY A 1 77 ? 12.676 4.598 -5.198 1.00 95.88 77 GLY A CA 1
ATOM 611 C C . GLY A 1 77 ? 11.233 4.457 -5.678 1.00 95.88 77 GLY A C 1
ATOM 612 O O . GLY A 1 77 ? 10.460 5.402 -5.636 1.00 95.88 77 GLY A O 1
ATOM 613 N N . ALA A 1 78 ? 10.885 3.253 -6.131 1.00 97.75 78 ALA A N 1
ATOM 614 C CA . ALA A 1 78 ? 9.528 2.904 -6.537 1.00 97.75 78 ALA A CA 1
ATOM 615 C C . ALA A 1 78 ? 8.665 2.585 -5.310 1.00 97.75 78 ALA A C 1
ATOM 617 O O . ALA A 1 78 ? 8.978 1.651 -4.561 1.00 97.75 78 ALA A O 1
ATOM 618 N N . TYR A 1 79 ? 7.563 3.308 -5.134 1.00 97.81 79 TYR A N 1
ATOM 619 C CA . TYR A 1 79 ? 6.601 3.088 -4.055 1.00 97.81 79 TYR A CA 1
ATOM 620 C C . TYR A 1 79 ? 5.203 2.889 -4.624 1.00 97.81 79 TYR A C 1
ATOM 622 O O . TYR A 1 79 ? 4.839 3.500 -5.622 1.00 97.81 79 TYR A O 1
ATOM 630 N N . PHE A 1 80 ? 4.443 1.989 -4.007 1.00 97.56 80 PHE A N 1
ATOM 631 C CA . PHE A 1 80 ? 3.034 1.785 -4.331 1.00 97.56 80 PHE A CA 1
ATOM 632 C C . PHE A 1 80 ? 2.352 1.053 -3.178 1.00 97.56 80 PHE A C 1
ATOM 634 O O . PHE A 1 80 ? 2.886 0.037 -2.729 1.00 97.56 80 PHE A O 1
ATOM 641 N N . GLY A 1 81 ? 1.189 1.505 -2.714 1.00 97.00 81 GLY A N 1
ATOM 642 C CA . GLY A 1 81 ? 0.477 0.929 -1.571 1.00 97.00 81 GLY A CA 1
ATOM 643 C C . GLY A 1 81 ? 1.177 1.120 -0.216 1.00 97.00 81 GLY A C 1
ATOM 644 O O . GLY A 1 81 ? 2.333 1.540 -0.123 1.00 97.00 81 GLY A O 1
ATOM 645 N N . GLN A 1 82 ? 0.480 0.746 0.857 1.00 97.62 82 GLN A N 1
ATOM 646 C CA . GLN A 1 82 ? 0.898 0.988 2.241 1.00 97.62 82 GLN A CA 1
ATOM 647 C C . GLN A 1 82 ? 1.031 -0.312 3.042 1.00 97.62 82 GLN A C 1
ATOM 649 O O . GLN A 1 82 ? 0.283 -1.268 2.842 1.00 97.62 82 GLN A O 1
ATOM 654 N N . ASN A 1 83 ? 1.980 -0.344 3.978 1.00 98.00 83 ASN A N 1
ATOM 655 C CA . ASN A 1 83 ? 2.035 -1.381 5.007 1.00 98.00 83 ASN A CA 1
ATOM 656 C C . ASN A 1 83 ? 1.143 -0.979 6.180 1.00 98.00 83 ASN A C 1
ATOM 658 O O . ASN A 1 83 ? 1.217 0.163 6.638 1.00 98.00 83 ASN A O 1
ATOM 662 N N . ALA A 1 84 ? 0.369 -1.927 6.703 1.00 97.81 84 ALA A N 1
ATOM 663 C CA . ALA A 1 84 ? -0.568 -1.695 7.792 1.00 97.81 84 ALA A CA 1
ATOM 664 C C . ALA A 1 84 ? -0.356 -2.677 8.949 1.00 97.81 84 ALA A C 1
ATOM 666 O O . ALA A 1 84 ? 0.138 -3.787 8.755 1.00 97.81 84 ALA A O 1
ATOM 667 N N . THR A 1 85 ? -0.757 -2.271 10.149 1.00 98.00 85 THR A N 1
ATOM 668 C CA . THR A 1 85 ? -0.824 -3.132 11.337 1.00 98.00 85 THR A CA 1
ATOM 669 C C . THR A 1 85 ? -2.217 -3.070 11.936 1.00 98.00 85 THR A C 1
ATOM 671 O O . THR A 1 85 ? -2.774 -1.980 12.050 1.00 98.00 85 THR A O 1
ATOM 674 N N . LEU A 1 86 ? -2.748 -4.211 12.367 1.00 98.12 86 LEU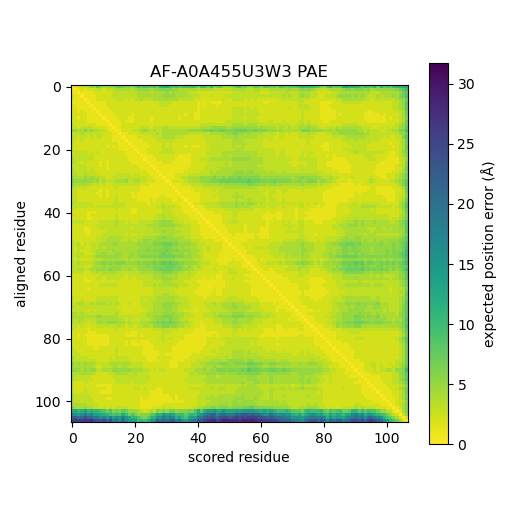 A N 1
ATOM 675 C CA . LEU A 1 86 ? -3.988 -4.272 13.135 1.00 98.12 86 LEU A CA 1
ATOM 676 C C . LEU A 1 86 ? -3.776 -3.633 14.514 1.00 98.12 86 LEU A C 1
ATOM 678 O O . LEU A 1 86 ? -2.862 -4.027 15.236 1.00 98.12 86 LEU A O 1
ATOM 682 N N . THR A 1 87 ? -4.595 -2.643 14.862 1.00 98.19 87 THR A N 1
ATOM 683 C CA . THR A 1 87 ? -4.534 -1.934 16.154 1.00 98.19 87 THR A CA 1
ATOM 684 C C . THR A 1 87 ? -5.753 -2.188 17.033 1.00 98.19 87 THR A C 1
ATOM 686 O O . THR A 1 87 ? -5.654 -2.041 18.247 1.00 98.19 87 THR A O 1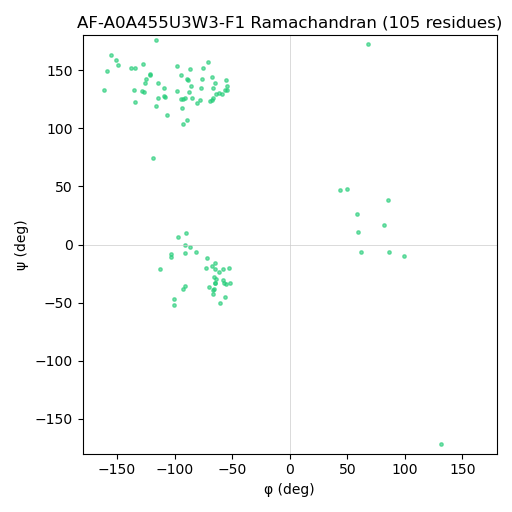
ATOM 689 N N . ALA A 1 88 ? -6.873 -2.616 16.450 1.00 98.06 88 ALA A N 1
ATOM 690 C CA . ALA A 1 88 ? -8.063 -3.067 17.167 1.00 98.06 88 ALA A CA 1
ATOM 691 C C . ALA A 1 88 ? -8.808 -4.136 16.353 1.00 98.06 88 ALA A C 1
ATOM 693 O O . ALA A 1 88 ? -8.705 -4.150 15.125 1.00 98.06 88 ALA A O 1
ATOM 694 N N . GLY A 1 89 ? -9.575 -5.000 17.026 1.00 97.19 89 GLY A N 1
ATOM 695 C CA . GLY A 1 89 ? -10.362 -6.056 16.373 1.00 97.19 89 GLY A CA 1
ATOM 696 C C . GLY A 1 89 ? -9.585 -7.350 16.103 1.00 97.19 89 GLY A C 1
ATOM 697 O O . GLY A 1 89 ? -9.745 -7.966 15.052 1.00 97.19 89 GLY A O 1
ATOM 698 N N . VAL A 1 90 ? -8.700 -7.767 17.017 1.00 97.69 90 VAL A N 1
ATOM 699 C CA . VAL A 1 90 ? -8.063 -9.097 16.933 1.00 97.69 90 VAL A CA 1
ATOM 700 C C . VAL A 1 90 ? -9.147 -10.176 16.946 1.00 97.69 90 VAL A C 1
ATOM 702 O O . VAL A 1 90 ? -10.013 -10.174 17.815 1.00 97.69 90 VAL A O 1
ATOM 705 N N . GLY A 1 91 ? -9.087 -11.095 15.981 1.00 97.00 91 GLY A N 1
ATOM 706 C CA . GLY A 1 91 ? -10.099 -12.138 15.791 1.00 97.00 91 GLY A CA 1
ATOM 707 C C . GLY A 1 91 ? -11.294 -11.713 14.930 1.00 97.00 91 GLY A C 1
ATOM 708 O O . GLY A 1 91 ? -12.105 -12.567 14.576 1.00 97.00 91 GLY A O 1
ATOM 709 N N . SER A 1 92 ? -11.393 -10.438 14.541 1.00 97.25 92 SER A N 1
ATOM 710 C CA . SER A 1 92 ? -12.432 -9.973 13.620 1.00 97.25 92 SER A CA 1
ATOM 711 C C . SER A 1 92 ? -12.240 -10.557 12.219 1.00 97.25 92 SER A C 1
ATOM 713 O O . SER A 1 92 ? -11.120 -10.716 11.727 1.00 97.25 92 SER A O 1
ATOM 715 N N . VAL A 1 93 ? -13.358 -10.854 11.557 1.00 96.25 93 VAL A N 1
ATOM 716 C CA . VAL A 1 93 ? -13.385 -11.333 10.170 1.00 96.25 93 VAL A CA 1
ATOM 717 C C . VAL A 1 93 ? -13.595 -10.147 9.238 1.00 96.25 93 VAL A C 1
ATOM 719 O O . VAL A 1 93 ? -14.594 -9.446 9.374 1.00 96.25 93 VAL A O 1
ATOM 722 N N . ILE A 1 94 ?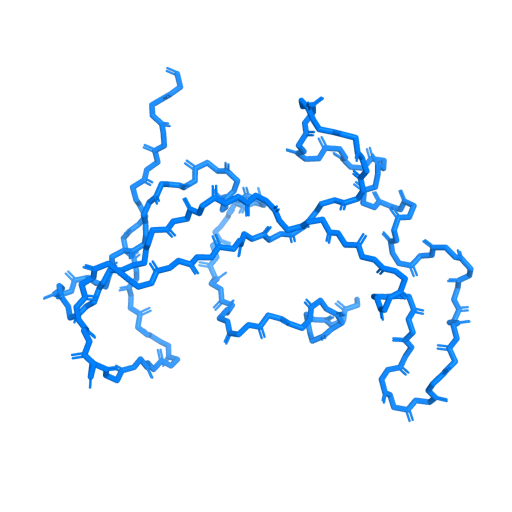 -12.696 -9.977 8.269 1.00 96.12 94 ILE A N 1
ATOM 723 C CA . ILE A 1 94 ? -12.835 -8.992 7.188 1.00 96.12 94 ILE A CA 1
ATOM 724 C C . ILE A 1 94 ? -13.462 -9.640 5.950 1.00 96.12 94 ILE A C 1
ATOM 726 O O . ILE A 1 94 ? -13.212 -10.817 5.668 1.00 96.12 94 ILE A O 1
ATOM 730 N N . ARG A 1 95 ? -14.265 -8.887 5.196 1.00 96.75 95 ARG A N 1
ATOM 731 C CA . ARG A 1 95 ? -14.924 -9.349 3.969 1.00 96.75 95 ARG A CA 1
ATOM 732 C C . ARG A 1 95 ? -14.799 -8.332 2.841 1.00 96.75 95 ARG A C 1
ATOM 734 O O . ARG A 1 95 ? -14.712 -7.125 3.047 1.00 96.75 95 ARG A O 1
ATOM 741 N N . VAL A 1 96 ? -14.820 -8.837 1.608 1.00 97.81 96 VAL A N 1
ATOM 742 C CA . VAL A 1 96 ? -14.996 -7.976 0.432 1.00 97.81 96 VAL A CA 1
ATOM 743 C C . VAL A 1 96 ? -16.358 -7.295 0.540 1.00 97.81 96 VAL A C 1
ATOM 745 O O . VAL A 1 96 ? -17.363 -7.963 0.774 1.00 97.81 96 VAL A O 1
ATOM 748 N N . GLY A 1 97 ? -16.373 -5.976 0.362 1.00 97.50 97 GLY A N 1
ATOM 749 C CA . GLY A 1 97 ? -17.569 -5.147 0.518 1.00 97.50 97 GLY A CA 1
ATOM 750 C C . GLY A 1 97 ? -17.664 -4.421 1.862 1.00 97.50 97 GLY A C 1
ATOM 751 O O . GLY A 1 97 ? -18.494 -3.518 1.972 1.00 97.50 97 GLY A O 1
ATOM 752 N N . ASP A 1 98 ? -16.805 -4.743 2.841 1.00 97.50 98 ASP A N 1
ATOM 753 C CA . ASP A 1 98 ? -16.721 -3.981 4.091 1.00 97.50 98 ASP A CA 1
ATOM 754 C C . ASP A 1 98 ? -16.430 -2.503 3.791 1.00 97.50 98 ASP A C 1
ATOM 756 O O . ASP A 1 98 ? -15.558 -2.159 2.985 1.00 97.50 98 ASP A O 1
ATOM 760 N N . ARG A 1 99 ? -17.184 -1.612 4.440 1.00 97.94 99 ARG A N 1
ATOM 761 C CA . ARG A 1 99 ? -17.032 -0.167 4.275 1.00 97.94 99 ARG A CA 1
ATOM 762 C C . ARG A 1 99 ? -15.989 0.349 5.252 1.00 97.94 99 ARG A C 1
ATOM 764 O O . ARG A 1 99 ? -16.036 0.053 6.444 1.00 97.94 99 ARG A O 1
ATOM 771 N N . LEU A 1 100 ? -15.051 1.134 4.731 1.00 97.19 100 LEU A N 1
ATOM 772 C CA . LEU A 1 100 ? -13.934 1.671 5.496 1.00 97.19 100 LEU A CA 1
ATOM 773 C C . LEU A 1 100 ? -14.031 3.191 5.599 1.00 97.19 100 LEU A C 1
ATOM 775 O O . LEU A 1 100 ? -14.327 3.880 4.624 1.00 97.19 100 LEU A O 1
ATOM 779 N N . LEU A 1 101 ? -13.717 3.706 6.781 1.00 97.25 101 LEU A N 1
ATOM 780 C CA . LEU A 1 101 ? -13.537 5.119 7.065 1.00 97.25 101 LEU A CA 1
ATOM 781 C C . LEU A 1 101 ? -12.042 5.390 7.242 1.00 97.25 101 LEU A C 1
ATOM 783 O O . LEU A 1 101 ? -11.417 4.934 8.208 1.00 97.25 101 LEU A O 1
ATOM 787 N N . ALA A 1 102 ? -11.469 6.123 6.290 1.00 95.94 102 ALA A N 1
ATOM 788 C CA . ALA A 1 102 ? -10.076 6.534 6.339 1.00 95.94 102 ALA A CA 1
ATOM 789 C C . ALA A 1 102 ? -9.922 7.824 7.154 1.00 95.94 102 ALA A C 1
ATOM 791 O O . ALA A 1 102 ? -10.553 8.834 6.848 1.00 95.94 102 ALA A O 1
ATOM 792 N N . ALA A 1 103 ? -9.052 7.808 8.162 1.00 94.94 103 ALA A N 1
ATOM 793 C CA . ALA A 1 103 ? -8.579 9.035 8.791 1.00 94.94 103 ALA A CA 1
ATOM 794 C C . ALA A 1 103 ? -7.310 9.493 8.070 1.00 94.94 103 ALA A C 1
ATOM 796 O O . ALA A 1 103 ? -6.364 8.714 7.950 1.00 94.94 103 ALA A O 1
ATOM 797 N N . SER A 1 104 ? -7.271 10.739 7.605 1.00 89.38 104 SER A N 1
ATOM 798 C CA . SER A 1 104 ? -6.117 11.300 6.891 1.00 89.38 104 SER A CA 1
ATOM 799 C C . SER A 1 104 ? -5.230 12.128 7.816 1.00 89.38 104 SER A C 1
ATOM 801 O O . SER A 1 104 ? -5.698 12.679 8.812 1.00 89.38 104 SER A O 1
ATOM 803 N N . ARG A 1 105 ? -3.939 12.240 7.483 1.00 73.19 105 ARG A N 1
ATOM 804 C CA . ARG A 1 105 ? -3.060 13.240 8.105 1.00 73.19 105 ARG A CA 1
ATOM 805 C C . ARG A 1 105 ? -3.599 14.615 7.718 1.00 73.19 105 ARG A C 1
ATOM 807 O O . ARG A 1 105 ? -3.871 14.837 6.539 1.00 73.19 105 ARG A O 1
ATOM 814 N N . GLY A 1 106 ? -3.789 15.500 8.698 1.00 59.75 106 GLY A N 1
ATOM 815 C CA . GLY A 1 106 ? -4.011 16.915 8.404 1.00 59.75 106 GLY A CA 1
ATOM 816 C C . GLY A 1 106 ? -2.861 17.416 7.533 1.00 59.75 106 GLY A C 1
ATOM 817 O O . GLY A 1 106 ? -1.709 17.062 7.801 1.00 59.75 106 GL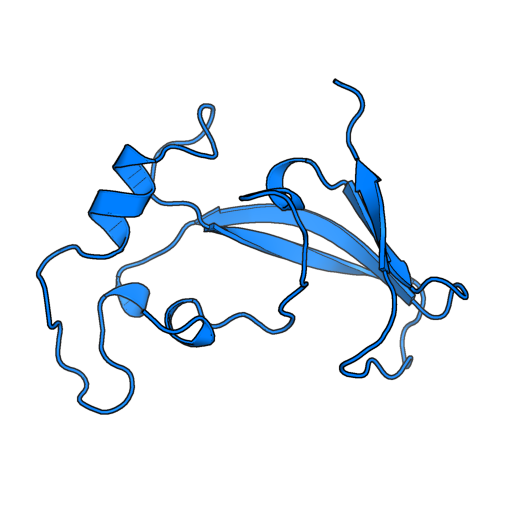Y A O 1
ATOM 818 N N . VAL A 1 107 ? -3.205 18.129 6.461 1.00 51.38 107 VAL A N 1
ATOM 819 C CA . VAL A 1 107 ? -2.241 18.810 5.587 1.00 51.38 107 VAL A CA 1
ATOM 820 C C . VAL A 1 107 ? -1.574 19.935 6.363 1.00 51.38 107 VAL A C 1
ATOM 822 O O . VAL A 1 107 ? -2.313 20.649 7.078 1.00 51.38 107 VAL A O 1
#